Protein AF-A0A7C3LQV8-F1 (afdb_monomer_lite)

pLDDT: mean 93.74, std 8.35, range [58.5, 98.62]

Radius of gyration: 11.46 Å; chains: 1; bounding box: 29×27×26 Å

Secondary structure (DSSP, 8-state):
-PPPPP-----SS--SSSSHHHHHHHHHHHHTT-TTT-

Sequence (38 aa):
MTKPRVIRAPRGST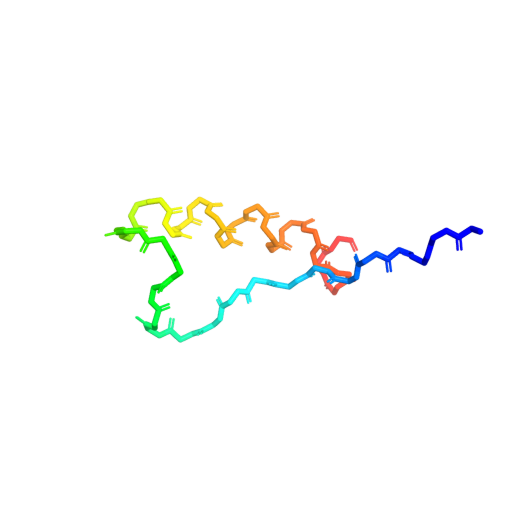LTCKNWLSEAAWRMIQNNLDPEVA

Foldseek 3Di:
DDDDDAFAADDDDDAPDPDDVVSVVVRVVSHCRHPVRD

Structure (mmCIF, N/CA/C/O backbone):
data_AF-A0A7C3LQV8-F1
#
_entry.id   AF-A0A7C3LQV8-F1
#
loop_
_atom_site.group_PDB
_atom_site.id
_atom_site.type_symbol
_atom_site.label_atom_id
_atom_site.label_alt_id
_atom_site.label_comp_id
_atom_site.label_asym_id
_atom_site.label_entity_id
_atom_site.label_seq_id
_atom_site.pdbx_PDB_ins_code
_atom_site.Cartn_x
_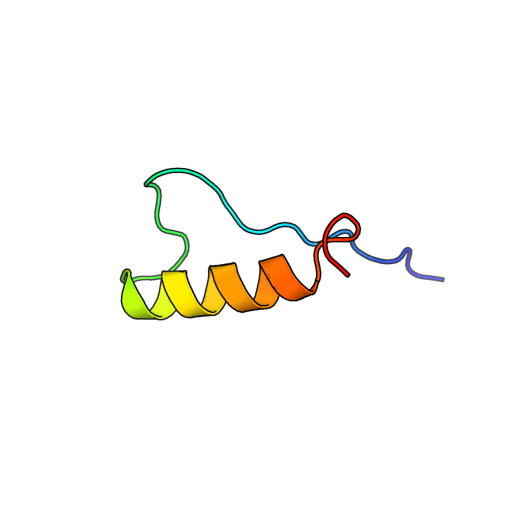atom_site.Cartn_y
_atom_site.Cartn_z
_atom_site.occupancy
_atom_site.B_iso_or_equiv
_atom_site.auth_seq_id
_atom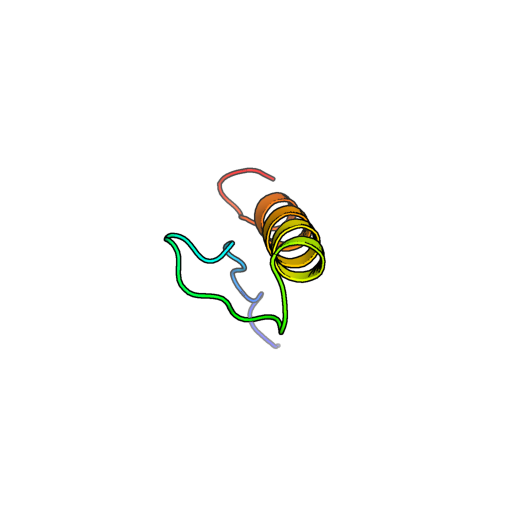_site.auth_comp_id
_atom_site.auth_asym_id
_atom_site.auth_atom_id
_atom_site.pdbx_PDB_model_num
ATOM 1 N N . MET A 1 1 ? 17.516 -22.044 -8.574 1.00 58.50 1 MET A N 1
ATOM 2 C CA . MET A 1 1 ? 17.142 -20.696 -9.056 1.00 58.50 1 MET A CA 1
ATOM 3 C C . MET A 1 1 ? 15.723 -20.406 -8.592 1.00 58.50 1 MET A C 1
ATOM 5 O O . MET A 1 1 ? 14.838 -21.200 -8.887 1.00 58.50 1 MET A O 1
ATOM 9 N N . THR A 1 2 ? 15.507 -19.360 -7.796 1.00 75.50 2 THR A N 1
ATOM 10 C CA . THR A 1 2 ? 14.165 -18.941 -7.360 1.00 75.50 2 THR A CA 1
ATOM 11 C C . THR A 1 2 ? 13.422 -18.310 -8.538 1.00 75.50 2 THR A C 1
ATOM 13 O O . THR A 1 2 ? 13.986 -17.497 -9.266 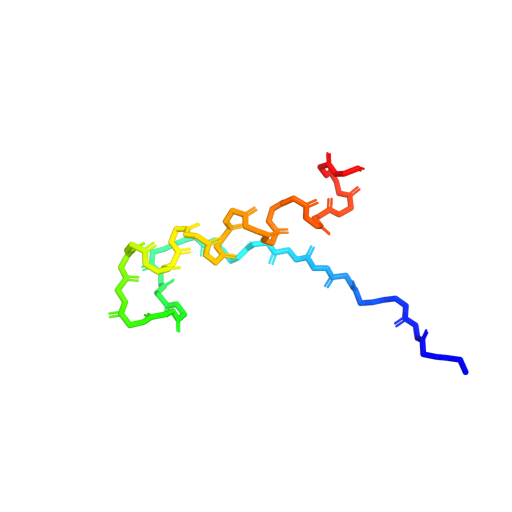1.00 75.50 2 THR A O 1
ATOM 16 N N . LYS A 1 3 ? 12.169 -18.719 -8.771 1.00 84.25 3 LYS A N 1
ATOM 17 C CA . LYS A 1 3 ? 11.333 -18.122 -9.824 1.00 84.25 3 LYS A CA 1
ATOM 18 C C . LYS A 1 3 ? 10.999 -16.665 -9.453 1.00 84.25 3 LYS A C 1
ATOM 20 O O . LYS A 1 3 ? 10.789 -16.405 -8.265 1.00 84.25 3 LYS A O 1
ATOM 25 N N . PRO A 1 4 ? 10.921 -15.732 -10.422 1.00 82.00 4 PRO A N 1
ATOM 26 C CA . PRO A 1 4 ? 10.473 -14.369 -10.156 1.00 82.00 4 PRO A CA 1
ATOM 27 C C . PRO A 1 4 ? 9.073 -14.395 -9.542 1.00 82.00 4 PRO A C 1
ATOM 29 O O . PRO A 1 4 ? 8.196 -15.127 -10.007 1.00 82.00 4 PRO A O 1
ATOM 32 N N . ARG A 1 5 ? 8.863 -13.619 -8.477 1.00 91.31 5 ARG A N 1
ATOM 33 C CA . ARG A 1 5 ? 7.546 -13.506 -7.851 1.00 91.31 5 ARG A CA 1
ATOM 34 C C . ARG A 1 5 ? 6.709 -12.510 -8.644 1.00 91.31 5 ARG A C 1
ATOM 36 O O . ARG A 1 5 ? 7.116 -11.365 -8.795 1.00 91.31 5 ARG A O 1
ATOM 43 N N . VAL A 1 6 ? 5.530 -12.933 -9.087 1.00 93.81 6 VAL A N 1
ATOM 44 C CA . VAL A 1 6 ? 4.530 -12.021 -9.653 1.00 93.81 6 VAL A CA 1
ATOM 45 C C . VAL A 1 6 ? 3.927 -11.197 -8.513 1.00 93.81 6 VAL A C 1
ATOM 47 O O . VAL A 1 6 ? 3.484 -11.754 -7.505 1.00 93.81 6 VAL A O 1
ATOM 50 N N . ILE A 1 7 ? 3.950 -9.873 -8.652 1.00 94.94 7 ILE A N 1
ATOM 51 C CA . ILE A 1 7 ? 3.421 -8.920 -7.670 1.00 94.94 7 ILE A CA 1
ATOM 52 C C . ILE A 1 7 ? 2.214 -8.234 -8.295 1.00 94.94 7 ILE A C 1
ATOM 54 O O . ILE A 1 7 ? 2.288 -7.823 -9.442 1.00 94.94 7 ILE A O 1
ATOM 58 N N . ARG A 1 8 ? 1.104 -8.131 -7.558 1.00 96.12 8 ARG A N 1
ATOM 59 C CA . ARG A 1 8 ? -0.093 -7.390 -7.976 1.00 96.12 8 ARG A CA 1
ATOM 60 C C . ARG A 1 8 ? -0.678 -6.657 -6.780 1.00 96.12 8 ARG A C 1
ATOM 62 O O . ARG A 1 8 ? -0.679 -7.194 -5.673 1.00 96.12 8 ARG A O 1
ATOM 69 N N . ALA A 1 9 ? -1.187 -5.449 -6.996 1.00 97.19 9 ALA A N 1
ATOM 70 C CA . ALA A 1 9 ? -1.801 -4.669 -5.926 1.00 97.19 9 ALA A CA 1
ATOM 71 C C . ALA A 1 9 ? -3.152 -5.276 -5.481 1.00 97.19 9 ALA A C 1
ATOM 73 O O . ALA A 1 9 ? -3.970 -5.623 -6.343 1.00 97.19 9 ALA A O 1
ATOM 74 N N . PRO A 1 10 ? -3.436 -5.367 -4.163 1.00 96.94 10 PRO A N 1
ATOM 75 C CA . PRO A 1 10 ? -4.734 -5.816 -3.666 1.00 96.94 10 PRO A CA 1
ATOM 76 C C . PRO A 1 10 ? -5.861 -4.871 -4.114 1.00 96.94 10 PRO A C 1
ATOM 78 O O . PRO A 1 10 ? -5.682 -3.654 -4.217 1.00 96.94 10 PRO A O 1
ATOM 81 N N . ARG A 1 11 ? -7.039 -5.442 -4.390 1.00 95.81 11 ARG A N 1
ATOM 82 C CA . ARG A 1 11 ? -8.227 -4.741 -4.908 1.00 95.81 11 ARG A CA 1
ATOM 83 C C . ARG A 1 11 ? -9.369 -4.790 -3.886 1.00 95.81 11 ARG A C 1
ATOM 85 O O . ARG A 1 11 ? -9.377 -5.634 -2.997 1.00 95.81 11 ARG A O 1
ATOM 92 N N . GLY A 1 12 ? -10.347 -3.895 -4.029 1.00 96.94 12 GLY A N 1
ATOM 93 C CA . GLY A 1 12 ? -11.500 -3.804 -3.123 1.00 96.94 12 GLY A CA 1
ATOM 94 C C . GLY A 1 12 ? -11.226 -3.002 -1.844 1.00 96.94 12 GLY A C 1
ATOM 95 O O . GLY A 1 12 ? -10.191 -2.338 -1.721 1.00 96.94 12 GLY A O 1
ATOM 96 N N . SER A 1 13 ? -12.179 -3.041 -0.908 1.00 97.12 13 SER A N 1
ATOM 97 C CA . SER A 1 13 ? -12.213 -2.209 0.306 1.00 97.12 13 SER A CA 1
ATOM 98 C C . SER A 1 13 ? -11.555 -2.837 1.542 1.00 97.12 13 SER A C 1
ATOM 100 O O . SER A 1 13 ? -11.458 -2.184 2.578 1.00 97.12 13 SER A O 1
ATOM 102 N N . THR A 1 14 ? -11.085 -4.083 1.454 1.00 97.75 14 THR A N 1
ATOM 103 C CA . THR A 1 14 ? -10.379 -4.755 2.552 1.00 97.75 14 THR A CA 1
ATOM 104 C C . THR A 1 14 ? -8.966 -4.195 2.709 1.00 97.75 14 THR A C 1
ATOM 106 O O . THR A 1 14 ? -8.219 -4.103 1.734 1.00 97.75 14 THR A O 1
ATOM 109 N N . LEU A 1 15 ? -8.599 -3.830 3.937 1.00 97.88 15 LEU A N 1
ATOM 110 C CA . LEU A 1 15 ? -7.273 -3.318 4.276 1.00 97.88 15 LEU A CA 1
ATOM 111 C C . LEU A 1 15 ? -6.296 -4.460 4.587 1.00 97.88 15 LEU A C 1
ATOM 113 O O . LEU A 1 15 ? -6.621 -5.366 5.351 1.00 97.88 15 LEU A O 1
ATOM 117 N N . THR A 1 16 ? -5.085 -4.379 4.033 1.00 97.81 16 THR A N 1
ATOM 118 C CA . THR A 1 16 ? -3.933 -5.208 4.429 1.00 97.81 16 THR A CA 1
ATOM 119 C C . THR A 1 16 ? -3.128 -4.505 5.525 1.00 97.81 16 THR A C 1
ATOM 121 O O . THR A 1 16 ? -2.642 -5.131 6.465 1.00 97.81 16 THR A O 1
ATOM 124 N N . CYS A 1 17 ? -2.983 -3.184 5.411 1.00 97.81 17 CYS A N 1
ATOM 125 C CA . CYS A 1 17 ? -2.347 -2.320 6.397 1.00 97.81 17 CYS A CA 1
ATOM 126 C C . CYS A 1 17 ? -3.335 -1.851 7.482 1.00 97.81 17 CYS A C 1
ATOM 128 O O . CYS A 1 17 ? -4.546 -2.001 7.371 1.00 97.81 17 CYS A O 1
ATOM 130 N N . LYS A 1 18 ? -2.824 -1.215 8.545 1.00 98.00 18 LYS A N 1
ATOM 131 C CA . LYS A 1 18 ? -3.651 -0.739 9.676 1.00 98.00 18 LYS A CA 1
ATOM 132 C C . LYS A 1 18 ? -4.528 0.482 9.359 1.00 98.00 18 LYS A C 1
ATOM 134 O O . LYS A 1 18 ? -5.401 0.816 10.151 1.00 98.00 18 LYS A O 1
ATOM 139 N N . ASN A 1 19 ? -4.263 1.190 8.261 1.00 98.06 19 ASN A N 1
ATOM 140 C CA . ASN A 1 19 ? -5.009 2.378 7.845 1.00 98.06 19 ASN A CA 1
ATOM 141 C C . ASN A 1 19 ? -4.887 2.605 6.328 1.00 98.06 19 ASN A C 1
ATOM 143 O O . ASN A 1 19 ? -4.003 2.047 5.674 1.00 98.06 19 ASN A O 1
ATOM 147 N N . TRP A 1 20 ? -5.753 3.467 5.791 1.00 98.19 20 TRP A N 1
ATOM 148 C CA . TRP A 1 20 ? -5.815 3.780 4.362 1.00 98.19 20 TRP A CA 1
ATOM 149 C C . TRP A 1 20 ? -4.584 4.498 3.814 1.00 98.19 20 TRP A C 1
ATOM 151 O O . TRP A 1 20 ? -4.215 4.260 2.669 1.00 98.19 20 TRP A O 1
ATOM 161 N N . LEU A 1 21 ? -3.931 5.349 4.607 1.00 98.50 21 LEU A N 1
ATOM 162 C CA . LEU A 1 21 ? -2.756 6.090 4.148 1.00 98.50 21 LEU A CA 1
ATOM 163 C C . LEU A 1 21 ? -1.590 5.135 3.852 1.00 98.50 21 LEU A C 1
ATOM 165 O O . LEU A 1 21 ? -0.968 5.208 2.794 1.00 98.50 21 LEU A O 1
ATOM 169 N N . SER A 1 22 ? -1.339 4.190 4.759 1.00 98.44 22 SER A N 1
ATOM 170 C CA . SER A 1 22 ? -0.347 3.133 4.563 1.00 98.44 22 SER A CA 1
ATOM 171 C C . SER A 1 22 ? -0.765 2.146 3.467 1.00 98.44 22 SER A C 1
ATOM 173 O O . SER A 1 22 ? 0.074 1.752 2.661 1.00 98.44 22 SER A O 1
ATOM 175 N N . GLU A 1 23 ? -2.051 1.785 3.391 1.00 98.62 23 GLU A N 1
ATOM 176 C CA . GLU A 1 23 ? -2.577 0.910 2.333 1.00 98.62 23 GLU A CA 1
ATOM 177 C C . GLU A 1 23 ? -2.397 1.527 0.940 1.00 98.62 23 GLU A C 1
ATOM 179 O O . GLU A 1 23 ? -2.033 0.825 0.001 1.00 98.62 23 GLU A O 1
ATOM 184 N N . ALA A 1 24 ? -2.613 2.837 0.793 1.00 98.25 24 ALA A N 1
ATOM 185 C CA . ALA A 1 24 ? -2.445 3.532 -0.477 1.00 98.25 24 ALA A CA 1
ATOM 186 C C . ALA A 1 24 ? -1.000 3.416 -0.980 1.00 98.25 24 ALA A C 1
ATOM 188 O O . ALA A 1 24 ? -0.778 2.976 -2.108 1.00 98.25 24 ALA A O 1
ATOM 189 N N . ALA A 1 25 ? -0.013 3.714 -0.129 1.00 98.25 25 ALA A N 1
ATOM 190 C CA . ALA A 1 25 ? 1.399 3.549 -0.476 1.00 98.25 25 ALA A CA 1
ATOM 191 C C . ALA A 1 25 ? 1.741 2.084 -0.816 1.00 98.25 25 ALA A C 1
ATOM 193 O O . ALA A 1 25 ? 2.403 1.817 -1.820 1.00 98.25 25 ALA A O 1
ATOM 194 N N . TRP A 1 26 ? 1.230 1.131 -0.026 1.00 98.06 26 TRP A N 1
ATOM 195 C CA . TRP A 1 26 ? 1.395 -0.311 -0.245 1.00 98.06 26 TRP A CA 1
ATOM 196 C C . TRP A 1 26 ? 0.804 -0.796 -1.578 1.00 98.06 26 TRP A C 1
ATOM 198 O O . TRP A 1 26 ? 1.395 -1.635 -2.262 1.00 98.06 26 TRP A O 1
ATOM 208 N N . ARG A 1 27 ? -0.354 -0.271 -1.984 1.00 98.25 27 ARG A N 1
ATOM 209 C CA . ARG A 1 27 ? -0.976 -0.587 -3.276 1.00 98.25 27 ARG A CA 1
ATOM 210 C C . ARG A 1 27 ? -0.211 0.038 -4.432 1.00 98.25 27 ARG A C 1
ATOM 212 O O . ARG A 1 27 ? 0.043 -0.652 -5.413 1.00 98.25 27 ARG A O 1
ATOM 219 N N . MET A 1 28 ? 0.207 1.296 -4.302 1.00 97.94 28 MET A N 1
ATOM 220 C CA . MET A 1 28 ? 0.934 2.001 -5.360 1.00 97.94 28 MET A CA 1
ATOM 221 C C . MET A 1 28 ? 2.285 1.354 -5.666 1.00 97.94 28 MET A C 1
ATOM 223 O O . MET A 1 28 ? 2.605 1.148 -6.834 1.00 97.94 28 MET A O 1
ATOM 227 N N . ILE A 1 29 ? 3.050 0.953 -4.642 1.00 97.62 29 ILE A N 1
ATOM 228 C CA . ILE A 1 29 ? 4.335 0.280 -4.881 1.00 97.62 29 ILE A CA 1
ATOM 229 C C . ILE A 1 29 ? 4.155 -1.078 -5.568 1.00 97.62 29 ILE A C 1
ATOM 231 O O . ILE A 1 29 ? 4.941 -1.427 -6.439 1.00 97.62 29 ILE A O 1
ATOM 235 N N . GLN A 1 30 ? 3.105 -1.834 -5.233 1.00 97.50 30 GLN A N 1
ATOM 236 C CA . GLN A 1 30 ? 2.819 -3.108 -5.897 1.00 97.50 30 GLN A CA 1
ATOM 237 C C . GLN A 1 30 ? 2.288 -2.925 -7.316 1.00 97.50 30 GLN A C 1
ATOM 239 O O . GLN A 1 30 ? 2.593 -3.748 -8.168 1.00 97.50 30 GLN A O 1
ATOM 244 N N . ASN A 1 31 ? 1.529 -1.859 -7.578 1.00 96.81 31 ASN A N 1
ATOM 245 C CA . ASN A 1 31 ? 1.059 -1.530 -8.922 1.00 96.81 31 ASN A CA 1
ATOM 246 C C . ASN A 1 31 ? 2.231 -1.241 -9.869 1.00 96.81 31 ASN A C 1
ATOM 248 O O . ASN A 1 31 ? 2.222 -1.703 -11.000 1.00 96.81 31 ASN A O 1
ATOM 252 N N . ASN A 1 32 ? 3.271 -0.555 -9.385 1.00 96.06 32 ASN A N 1
ATOM 253 C CA . ASN A 1 32 ? 4.500 -0.324 -10.156 1.00 96.06 32 ASN A CA 1
ATOM 254 C C . ASN A 1 32 ? 5.286 -1.611 -10.462 1.00 96.06 32 ASN A C 1
ATOM 256 O O . ASN A 1 32 ? 6.179 -1.589 -11.299 1.00 96.06 32 ASN A O 1
ATOM 260 N N . LEU A 1 33 ? 5.007 -2.705 -9.749 1.00 95.12 33 LEU A N 1
ATOM 261 C CA . LEU A 1 33 ? 5.676 -4.000 -9.905 1.00 95.12 33 LEU A CA 1
ATOM 262 C C . LEU A 1 33 ? 4.782 -5.034 -10.607 1.00 95.12 33 LEU A C 1
ATOM 264 O O . LEU A 1 33 ? 5.169 -6.201 -10.710 1.00 95.12 33 LEU A O 1
ATOM 268 N N . ASP A 1 34 ? 3.588 -4.630 -11.047 1.00 95.31 34 ASP A N 1
ATOM 269 C CA . ASP A 1 34 ? 2.670 -5.494 -11.781 1.00 95.31 34 ASP A CA 1
ATOM 270 C C . ASP A 1 34 ? 3.183 -5.689 -13.218 1.00 95.31 34 ASP A C 1
ATOM 272 O O . ASP A 1 34 ? 3.390 -4.691 -13.911 1.00 95.31 34 ASP A O 1
ATOM 276 N N . PRO A 1 35 ? 3.386 -6.934 -13.697 1.00 93.56 35 PRO A N 1
ATOM 277 C CA . PRO A 1 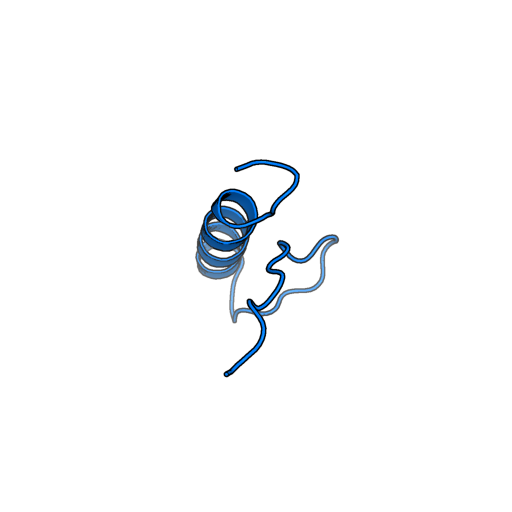35 ? 3.868 -7.197 -15.057 1.00 93.56 35 PRO A CA 1
ATOM 278 C C . PRO A 1 35 ? 2.979 -6.649 -16.180 1.00 93.56 35 PRO A C 1
ATOM 280 O O . PRO A 1 35 ? 3.414 -6.610 -17.323 1.00 93.56 35 PRO A O 1
ATOM 283 N N . GLU A 1 36 ? 1.722 -6.307 -15.886 1.00 93.56 36 GLU A N 1
ATOM 284 C CA . GLU A 1 36 ? 0.809 -5.685 -16.857 1.00 93.56 36 GLU A CA 1
ATOM 285 C C . GLU A 1 36 ? 0.933 -4.147 -16.893 1.00 93.56 36 GLU A C 1
ATOM 287 O O . GLU A 1 36 ? 0.354 -3.509 -17.770 1.00 93.56 36 GLU A O 1
ATOM 292 N N . VAL A 1 37 ? 1.66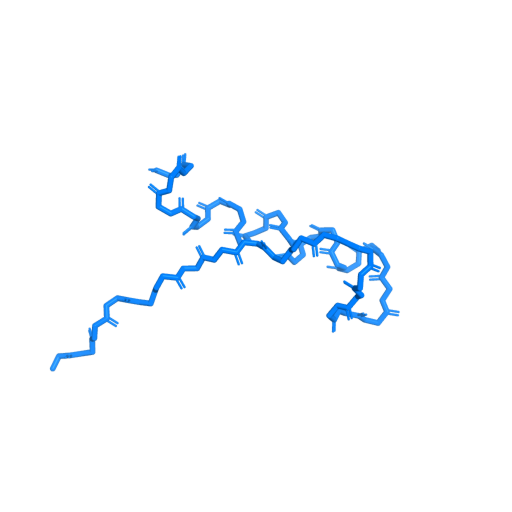0 -3.549 -15.942 1.00 91.44 37 VAL A N 1
ATOM 293 C CA . VAL A 1 37 ? 1.878 -2.095 -15.824 1.00 91.44 37 VAL A CA 1
ATOM 294 C C . VAL A 1 37 ? 3.323 -1.707 -16.150 1.00 91.44 37 VAL A C 1
ATOM 296 O O . VAL A 1 37 ? 3.536 -0.653 -16.750 1.00 91.44 37 VAL A O 1
ATOM 299 N N . ALA A 1 38 ? 4.291 -2.518 -15.712 1.00 72.75 38 ALA A N 1
ATOM 300 C CA . ALA A 1 38 ? 5.730 -2.291 -15.871 1.00 72.75 38 ALA A CA 1
ATOM 301 C C . ALA A 1 38 ? 6.290 -2.762 -17.221 1.00 72.75 38 ALA A C 1
ATOM 303 O O . ALA A 1 38 ? 5.718 -3.700 -17.818 1.00 72.75 38 ALA A O 1
#

=== Feature glossary ===
The record interleaves many kinds of information about one protein. Here is each kind framed as the question it answers.

Q: What known structures does this most resemble?
A: Structural nearest neighbors (via Foldseek easy-search vs the PDB). Reported per hit: target PDB id, E-value, and alignment TM-score. A TM-score above ~0.5 is the conventional threshold for 'same fold'.

Q: Where is each backbone atom in 3D?
A: The mmCIF table is the protein's shape written out atom by atom. For each backbone N, Cα, C, and carbonyl O, it records an (x, y, z) coordinate triple in Å plus the residue type, chain letter, and residue number.

Q: What are the backbone torsion angles?
A: The φ/ψ torsion pair specifies the backbone conformation at each residue. φ rotates about the N–Cα bond, ψ about the Cα–C bond. Steric clashes forbid most of the (φ, ψ) plane — the allowed regions (α-helix basin, β-sheet basin, left-handed helix) are the Ramachandran-allowed regions.

Q: Which residues are buried vs exposed?
A: Solvent-accessible surface area (SASA) is the area in Å² traced out by the centre of a 1.4 Å probe sphere (a water molecule) rolled over the protein's van der Waals surface (Shrake–Rupley / Lee–Richards construction). Buried residues have near-zero SASA; fully exposed residues can exceed 200 Å². The total SASA scales roughly with the number of surface residues.

Q: How confident is the AlphaFold model at each residue?
A: pLDDT is the predicted lDDT-Cα score: AlphaFold's confidence that the local environment of each residue (all inter-atomic distances within 15 Å) is correctly placed. It is a per-residue number between 0 and 100, with higher meaning more reliable.

Q: What does the local fold look like, residue by residue?
A: 3Di is Foldseek's structural alphabet. Each residue is assigned one of twenty discrete states based on how its Cα sits relative to its spatial (not sequential) neighbors. Aligning 3Di strings finds structural homologs roughly as well as full 3D superposition, but orders of magnitude faster.

Q: How big and how compact is the whole molecule?
A: Radius of gyration (Rg) is the root-mean-square distance of Cα atoms from their centroid — a single number for overall size and compactness. A globular domain of N residues has Rg ≈ 2.2·N^0.38 Å; an extended or disordered chain has a much larger Rg. The Cα contact count is the number of residue pairs whose Cα atoms are within 8 Å and are more than four positions apart in sequence — a standard proxy for tertiary packing density. The bounding box is the smallest axis-aligned box enclosing all Cα atoms.

Q: Which residues are in helices, strands, or loops?
A: DSSP 8-state secondary structure assigns each residue one of H (α-helix), G (3₁₀-helix), I (π-helix), E (extended β-strand), B (isolated β-bridge), T (hydrogen-bonded turn), S (bend), or '-' (coil). The assignment is computed from backbone hydrogen-bond geometry via the Kabsch–Sander algorithm.

Q: How mobile is each atom in the crystal?
A: Crystallographic B-factors measure how much each atom's electron density is smeared out, in Å². They rise in mobile loops and surface residues and fall in the buried interior. In AlphaFold models this column is repurposed to hold pLDDT instead.

Q: What if only a Cα trace is available?
A: P-SEA three-state annotation labels each residue as helix, strand, or coil based purely on the geometry of the Cα trace. It serves as a fallback when the full backbone (and thus DSSP) is unavailable.

Q: What family and function is it annotated with?
A: Database cross-references. InterPro integrates a dozen domain/family signature databases into unified entries with residue-range hits. GO terms attach function/process/location labels with evidence codes. CATH codes position the fold in a four-level structural taxonomy. Organism is the NCBI-taxonomy species name.

Q: Are the domains correctly placed relative to each other?
A: Predicted Aligned Error (PAE) is an AlphaFold confidence matrix: entry (i, j) is the expected error in the position of residue j, in ångströms, when the prediction is superimposed on the true structure at residue i. Low PAE within a block of residues means that block is internally rigid and well-predicted; high PAE between two blocks means their relative placement is uncertain even if each block individually is confident.

Q: What do the diagnostic plots show?
A: Three diagnostic plots accompany the record. The Cα contact map visualizes the tertiary structure as a 2D adjacency matrix (8 Å cutoff, sequence-local contacts suppressed). The Ramachandran plot shows the distribution of backbone (φ, ψ) torsions, with points in the α and β basins reflecting secondary structure content. The PAE plot shows AlphaFold's inter-residue confidence as a color matrix.

Q: What is the amino-acid chain?
A: Primary structure: the covalent order of the twenty standard amino acids along the backbone. Two proteins with the same sequence will (almost always) fold to the same structure; two with 30% identity often share a fold but not the details.

Q: What do the rendered images show?
A: The six renders are orthographic views along the three Cartesian axes in both directions. Representation (cartoon, sticks, or surface) and color scheme (sequence-rainbow or by-chain) vary across proteins so the training set covers all the common visualization conventions.